Protein AF-A0A522UYF1-F1 (afdb_monomer_lite)

Foldseek 3Di:
DDDPPCPPPVLVVLLVVLLVLLVQLLVLVVVLVVLVVVLVVVVVVPPVSVVSNVVSVVSNVVSLVVSLVSLCVSCVVLVHHQDPVNSVCSNVSNPCVVVSSVVSVVSVVVSVVVVVVVPDPPPPDDD

Sequence (127 aa):
MQRLTQETDPIDALLAHSLRVGLGAVVSFFLFILISFIVYLRLDAGLFSLLPMLFAGFLWIGATSLYRHTYVSLKNSMGNKTGVIEFLSTQLVFCLLPYHY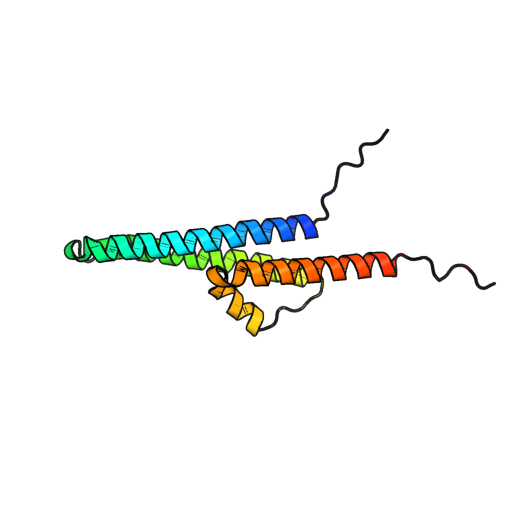VRLRKEVALFKQRQAGDGSPRGATRR

pLDDT: mean 80.22, std 15.06, range [40.62, 94.25]

Structure (mmCIF, N/CA/C/O backbone):
data_AF-A0A522UYF1-F1
#
_entry.id   AF-A0A522UYF1-F1
#
loop_
_atom_site.group_PDB
_atom_site.id
_atom_site.type_symbol
_atom_site.label_atom_id
_atom_site.label_alt_id
_atom_site.label_comp_id
_atom_site.label_asym_id
_atom_site.label_entity_id
_atom_site.label_seq_id
_atom_site.pdbx_PDB_ins_code
_atom_site.Cartn_x
_atom_site.Cartn_y
_atom_site.Cartn_z
_atom_site.occupancy
_atom_site.B_iso_or_equiv
_atom_site.auth_seq_id
_atom_site.auth_comp_id
_atom_site.auth_asym_id
_atom_site.auth_atom_id
_atom_site.pdbx_PDB_model_num
ATOM 1 N N . MET A 1 1 ? -38.931 14.800 12.151 1.00 42.59 1 MET A N 1
ATOM 2 C CA . MET A 1 1 ? -38.414 14.493 10.798 1.00 42.59 1 MET A CA 1
ATOM 3 C C . MET A 1 1 ? -36.928 14.842 10.767 1.00 42.59 1 MET A C 1
ATOM 5 O O . MET A 1 1 ? -36.577 15.995 10.602 1.00 42.59 1 MET A O 1
ATOM 9 N N . GLN A 1 2 ? -36.061 13.957 11.261 1.00 43.50 2 GLN A N 1
ATOM 10 C CA . GLN A 1 2 ? -35.281 13.022 10.430 1.00 43.50 2 GLN A CA 1
ATOM 11 C C . GLN A 1 2 ? -34.484 13.708 9.308 1.00 43.50 2 GLN A C 1
ATOM 13 O O . GLN A 1 2 ? -34.845 13.627 8.141 1.00 43.50 2 GLN A O 1
ATOM 18 N N . ARG A 1 3 ? -33.356 14.319 9.680 1.00 40.62 3 ARG A N 1
ATOM 19 C CA . ARG A 1 3 ? -32.104 14.252 8.913 1.00 40.62 3 ARG A CA 1
ATOM 20 C C . ARG A 1 3 ? -30.949 14.153 9.907 1.00 40.62 3 ARG A C 1
ATOM 22 O O . ARG A 1 3 ? -30.225 15.109 10.138 1.00 40.62 3 ARG A O 1
ATOM 29 N N . LEU A 1 4 ? -30.820 12.975 10.520 1.00 44.81 4 LEU A N 1
ATOM 30 C CA . LEU A 1 4 ? -29.514 12.472 10.935 1.00 44.81 4 LEU A CA 1
ATOM 31 C C . LEU A 1 4 ? -28.748 12.263 9.628 1.00 44.81 4 LEU A C 1
ATOM 33 O O . LEU A 1 4 ? -28.839 11.208 9.004 1.00 44.81 4 LEU A O 1
ATOM 37 N N . THR A 1 5 ? -28.111 13.321 9.134 1.00 44.81 5 THR A N 1
ATOM 38 C CA . THR A 1 5 ? -27.039 13.182 8.158 1.00 44.81 5 THR A CA 1
ATOM 39 C C . THR A 1 5 ? -26.054 12.209 8.771 1.00 44.81 5 THR A C 1
ATOM 41 O O . THR A 1 5 ? -25.461 12.517 9.797 1.00 44.81 5 THR A O 1
ATOM 44 N N . GLN A 1 6 ? -26.000 11.018 8.178 1.00 44.97 6 GLN A N 1
ATOM 45 C CA . GLN A 1 6 ? -24.905 10.060 8.218 1.00 44.97 6 GLN A CA 1
ATOM 46 C C . GLN A 1 6 ? -23.567 10.793 8.370 1.00 44.97 6 GLN A C 1
ATOM 48 O O . GLN A 1 6 ? -22.900 11.122 7.392 1.00 44.97 6 GLN A O 1
ATOM 53 N N . GLU A 1 7 ? -23.175 11.075 9.604 1.00 48.19 7 GLU A N 1
ATOM 54 C CA . GLU A 1 7 ? -21.804 11.408 9.919 1.00 48.19 7 GLU A CA 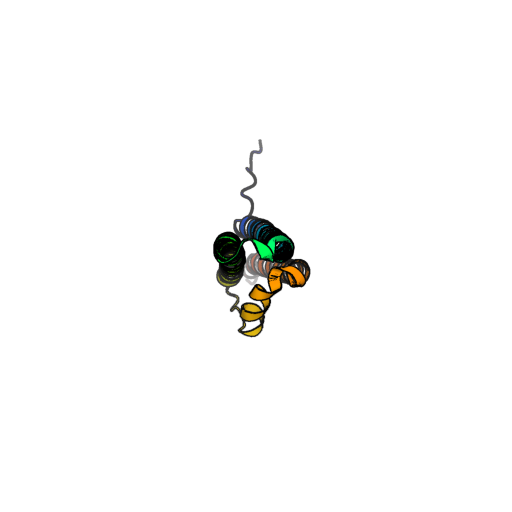1
ATOM 55 C C . GLU A 1 7 ? -21.102 10.058 9.866 1.00 48.19 7 GLU A C 1
ATOM 57 O O . GLU A 1 7 ? -21.131 9.279 10.813 1.00 48.19 7 GLU A O 1
ATOM 62 N N . THR A 1 8 ? -20.659 9.677 8.665 1.00 56.94 8 THR A N 1
ATOM 63 C CA . THR A 1 8 ? -19.853 8.471 8.464 1.00 56.94 8 THR A CA 1
ATOM 64 C C . THR A 1 8 ? -18.756 8.505 9.516 1.00 56.94 8 THR A C 1
ATOM 66 O O . THR A 1 8 ? -17.959 9.446 9.489 1.00 56.94 8 THR A O 1
ATOM 69 N N . ASP A 1 9 ? -18.744 7.534 10.439 1.00 71.94 9 ASP A N 1
ATOM 70 C CA . ASP A 1 9 ? -17.760 7.495 11.519 1.00 71.94 9 ASP A CA 1
ATOM 71 C C . ASP A 1 9 ? -16.377 7.782 10.917 1.00 71.94 9 ASP A C 1
ATOM 73 O O . ASP A 1 9 ? -15.997 7.124 9.937 1.00 71.94 9 ASP A O 1
ATOM 77 N N . PRO A 1 10 ? -15.604 8.743 11.452 1.00 79.12 10 PRO A N 1
ATOM 78 C CA . PRO A 1 10 ? -14.342 9.164 10.840 1.00 79.12 10 PRO A CA 1
ATOM 79 C C . PRO A 1 10 ? -13.383 7.980 10.623 1.00 79.12 10 PRO A C 1
ATOM 81 O O . PRO A 1 10 ? -12.609 7.958 9.667 1.00 79.12 10 PRO A O 1
ATOM 84 N N . ILE A 1 11 ? -13.499 6.944 11.461 1.00 83.31 11 ILE A N 1
ATOM 85 C CA . ILE A 1 11 ? -12.754 5.683 11.380 1.00 83.31 11 ILE A CA 1
ATOM 86 C C . ILE A 1 11 ? -13.163 4.834 10.165 1.00 83.31 11 ILE A C 1
ATOM 88 O O . ILE A 1 11 ? -12.295 4.258 9.509 1.00 83.31 11 ILE A O 1
ATOM 92 N N . ASP A 1 12 ? -14.449 4.775 9.812 1.00 84.31 12 ASP A N 1
ATOM 93 C CA . ASP A 1 12 ? -14.905 4.055 8.615 1.00 84.31 12 ASP A CA 1
ATOM 94 C C . ASP A 1 12 ? -14.469 4.780 7.341 1.00 84.31 12 ASP A C 1
ATOM 96 O O . ASP A 1 12 ? -14.057 4.142 6.367 1.00 84.31 12 ASP A O 1
ATOM 100 N N . ALA A 1 13 ? -14.490 6.116 7.362 1.00 84.25 13 ALA A N 1
ATOM 101 C CA . ALA A 1 13 ? -13.961 6.932 6.277 1.00 84.25 13 ALA A CA 1
ATOM 102 C C . ALA A 1 13 ? -12.450 6.699 6.085 1.00 84.25 13 ALA A C 1
ATOM 104 O O . ALA A 1 13 ? -11.997 6.510 4.951 1.00 84.25 13 ALA A O 1
ATOM 105 N N . LEU A 1 14 ? -11.681 6.627 7.180 1.00 85.00 14 LEU A N 1
ATOM 106 C CA . LEU A 1 14 ? -10.256 6.268 7.183 1.00 85.00 14 LEU A CA 1
ATOM 107 C C . LEU A 1 14 ? -10.015 4.839 6.673 1.00 85.00 14 LEU A C 1
ATOM 109 O O . LEU A 1 14 ? -9.106 4.627 5.870 1.00 85.00 14 LEU A O 1
ATOM 113 N N . LEU A 1 15 ? -10.843 3.863 7.060 1.00 89.06 15 LEU A N 1
ATOM 114 C CA . LEU A 1 15 ? -10.752 2.484 6.571 1.00 89.06 15 LEU A CA 1
ATOM 115 C C . LEU A 1 15 ? -11.016 2.407 5.058 1.00 89.06 15 LEU A C 1
ATOM 117 O O . LEU A 1 15 ? -10.241 1.789 4.324 1.00 89.06 15 LEU A O 1
ATOM 121 N N . ALA A 1 16 ? -12.058 3.074 4.560 1.00 88.56 16 ALA A N 1
ATOM 122 C CA . ALA A 1 16 ? -12.351 3.147 3.128 1.00 88.56 16 ALA A CA 1
ATOM 123 C C . ALA A 1 16 ? -11.268 3.914 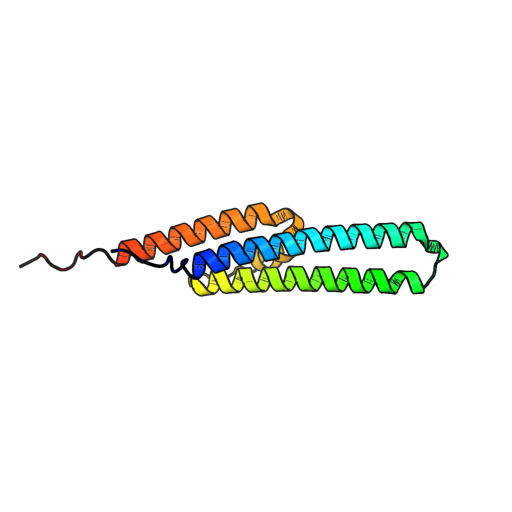2.349 1.00 88.56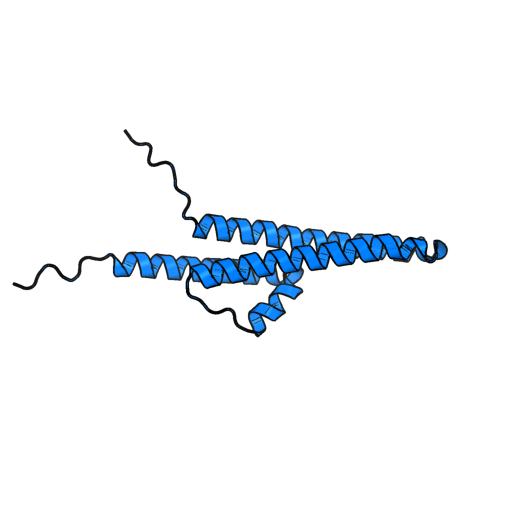 16 ALA A C 1
ATOM 125 O O . ALA A 1 16 ? -10.956 3.581 1.203 1.00 88.56 16 ALA A O 1
ATOM 126 N N . HIS A 1 17 ? -10.671 4.944 2.951 1.00 88.25 17 HIS A N 1
ATOM 127 C CA . HIS A 1 17 ? -9.526 5.646 2.378 1.00 88.25 17 HIS A CA 1
ATOM 128 C C . HIS A 1 17 ? -8.289 4.737 2.306 1.00 88.25 17 HIS A C 1
ATOM 130 O O . HIS A 1 17 ? -7.659 4.672 1.254 1.00 88.25 17 HIS A O 1
ATOM 136 N N . SER A 1 18 ? -8.005 3.955 3.354 1.00 89.38 18 SER A N 1
ATOM 137 C CA . SER A 1 18 ? -6.889 2.997 3.372 1.00 89.38 18 SER A CA 1
ATOM 138 C C . SER A 1 18 ? -6.983 1.970 2.242 1.00 89.38 18 SER A C 1
ATOM 140 O O . SER A 1 18 ? -5.979 1.681 1.594 1.00 89.38 18 SER A O 1
ATOM 142 N N . LEU A 1 19 ? -8.196 1.492 1.931 1.00 91.81 19 LEU A N 1
ATOM 143 C CA . LEU A 1 19 ? -8.435 0.586 0.810 1.00 91.81 19 LEU A CA 1
ATOM 144 C C . LEU A 1 19 ? -8.147 1.263 -0.533 1.00 91.81 19 LEU A C 1
ATOM 146 O O . LEU A 1 19 ? -7.463 0.684 -1.370 1.00 91.81 19 LEU A O 1
ATOM 150 N N . ARG A 1 20 ? -8.635 2.492 -0.739 1.00 93.00 20 ARG A N 1
ATOM 151 C CA . ARG A 1 20 ? -8.405 3.249 -1.982 1.00 93.00 20 ARG A CA 1
ATOM 152 C C . ARG A 1 20 ? -6.924 3.529 -2.214 1.00 93.00 20 ARG A C 1
ATOM 154 O O . ARG A 1 20 ? -6.433 3.310 -3.316 1.00 93.00 20 ARG A O 1
ATOM 161 N N . VAL A 1 21 ? -6.209 3.962 -1.177 1.00 92.50 21 VAL A N 1
ATOM 162 C CA . VAL A 1 21 ? -4.761 4.199 -1.249 1.00 92.50 21 VAL A CA 1
ATOM 163 C C . VAL A 1 21 ? -4.009 2.885 -1.479 1.00 92.50 21 VAL A C 1
ATOM 165 O O . VAL A 1 21 ? -3.099 2.839 -2.301 1.00 92.50 21 VAL A O 1
ATOM 168 N N . GLY A 1 22 ? -4.424 1.799 -0.821 1.00 90.69 22 GLY A N 1
ATOM 169 C CA . GLY A 1 22 ? -3.855 0.468 -1.022 1.00 90.69 22 GLY A CA 1
ATOM 170 C C . GLY A 1 22 ? -4.041 -0.052 -2.447 1.00 90.69 22 GLY A C 1
ATOM 171 O O . GLY A 1 22 ? -3.086 -0.536 -3.048 1.00 90.69 22 GLY A O 1
ATOM 172 N N . LEU A 1 23 ? -5.234 0.111 -3.026 1.00 93.50 23 LEU A N 1
ATOM 173 C CA . LEU A 1 23 ? -5.496 -0.192 -4.436 1.00 93.50 23 LEU A CA 1
ATOM 174 C C . LEU A 1 23 ? -4.657 0.694 -5.362 1.00 93.50 23 LEU A C 1
ATOM 176 O O . LEU A 1 23 ? -4.090 0.192 -6.327 1.00 93.50 23 LEU A O 1
ATOM 180 N N . GLY A 1 24 ? -4.519 1.984 -5.046 1.00 91.69 24 GLY A N 1
ATOM 181 C CA . GLY A 1 24 ? -3.638 2.899 -5.772 1.00 91.69 24 GLY A CA 1
ATOM 182 C C . GLY A 1 24 ? -2.180 2.434 -5.774 1.00 91.69 24 GLY A C 1
ATOM 183 O O . GLY A 1 24 ? -1.529 2.478 -6.814 1.00 91.69 24 GLY A O 1
ATOM 184 N N . ALA A 1 25 ? -1.687 1.914 -4.646 1.00 92.38 25 ALA A N 1
ATOM 185 C CA . ALA A 1 25 ? -0.365 1.302 -4.567 1.00 92.38 25 ALA A CA 1
ATOM 186 C C . ALA A 1 25 ? -0.277 0.026 -5.421 1.00 92.38 25 ALA A C 1
ATOM 188 O O . ALA A 1 25 ? 0.659 -0.125 -6.197 1.00 92.38 25 ALA A O 1
ATOM 189 N N . VAL A 1 26 ? -1.265 -0.872 -5.356 1.00 93.25 26 VAL A N 1
ATOM 190 C CA . VAL A 1 26 ? -1.305 -2.068 -6.222 1.00 93.25 26 VAL A CA 1
ATOM 191 C C . VAL A 1 26 ? -1.234 -1.673 -7.703 1.00 93.25 26 VAL A C 1
ATOM 193 O O . VAL A 1 26 ? -0.446 -2.240 -8.456 1.00 93.25 26 VAL A O 1
ATOM 196 N N . VAL A 1 27 ? -2.012 -0.675 -8.128 1.00 94.25 27 VAL A N 1
ATOM 197 C CA . VAL A 1 27 ? -1.991 -0.182 -9.512 1.00 94.25 27 VAL A CA 1
ATOM 198 C C . VAL A 1 27 ? -0.630 0.418 -9.868 1.00 94.25 27 VAL A C 1
ATOM 200 O O . VAL A 1 27 ? -0.103 0.115 -10.938 1.00 94.25 27 VAL A O 1
ATOM 203 N N . SER A 1 28 ? -0.024 1.222 -8.990 1.00 93.06 28 SER A N 1
ATOM 204 C CA . SER A 1 28 ? 1.296 1.802 -9.263 1.00 93.06 28 SER A CA 1
ATOM 205 C C . SER A 1 28 ? 2.402 0.749 -9.354 1.00 93.06 28 SER A C 1
ATOM 207 O O . SER A 1 28 ? 3.314 0.920 -10.159 1.00 93.06 28 SER A O 1
ATOM 209 N N . PHE A 1 29 ? 2.293 -0.372 -8.630 1.00 92.12 29 PHE A N 1
ATOM 210 C CA . PHE A 1 29 ? 3.178 -1.527 -8.806 1.00 92.12 29 PHE A CA 1
ATOM 211 C C . PHE A 1 29 ? 3.068 -2.119 -10.212 1.00 92.12 29 PHE A C 1
ATOM 213 O O . PHE A 1 29 ? 4.078 -2.302 -10.888 1.00 92.12 29 PHE A O 1
ATOM 220 N N . PHE A 1 30 ? 1.849 -2.393 -10.684 1.00 92.38 30 PHE A N 1
ATOM 221 C CA . PHE A 1 30 ? 1.654 -2.944 -12.027 1.00 92.38 30 PHE A CA 1
ATOM 222 C C . PHE A 1 30 ? 2.120 -1.980 -13.117 1.00 92.38 30 PHE A C 1
ATOM 224 O O . PHE A 1 30 ? 2.739 -2.418 -14.085 1.00 92.38 30 PHE A O 1
ATOM 231 N N . LEU A 1 31 ? 1.900 -0.674 -12.942 1.00 91.31 31 LEU A N 1
ATOM 232 C CA . LEU A 1 31 ? 2.456 0.346 -13.832 1.00 91.31 31 LEU A CA 1
ATOM 233 C C . LEU A 1 31 ? 3.986 0.337 -13.813 1.00 91.31 31 LEU A C 1
ATOM 235 O O . LEU A 1 31 ? 4.601 0.421 -14.871 1.00 91.31 31 LEU A O 1
ATOM 239 N N . PHE A 1 32 ? 4.605 0.185 -12.642 1.00 91.50 32 PHE A N 1
ATOM 240 C CA . PHE A 1 32 ? 6.054 0.058 -12.525 1.00 91.50 32 PHE A CA 1
ATOM 241 C C . PHE A 1 32 ? 6.594 -1.164 -13.272 1.00 91.50 32 PHE A C 1
ATOM 243 O O . PHE A 1 32 ? 7.536 -1.024 -14.054 1.00 91.50 32 PHE A O 1
ATOM 250 N N . ILE A 1 33 ? 5.975 -2.336 -13.108 1.00 91.94 33 ILE A N 1
ATOM 251 C CA . ILE A 1 33 ? 6.355 -3.552 -13.840 1.00 91.94 33 ILE A CA 1
ATOM 252 C C . ILE A 1 33 ? 6.159 -3.370 -15.348 1.00 91.94 33 ILE A C 1
ATOM 254 O O . ILE A 1 33 ? 7.051 -3.709 -16.121 1.00 91.94 33 ILE A O 1
ATOM 258 N N . LEU A 1 34 ? 5.036 -2.787 -15.773 1.00 92.69 34 LEU A N 1
ATOM 259 C CA . LEU A 1 34 ? 4.743 -2.543 -17.183 1.00 92.69 34 LEU A CA 1
ATOM 260 C C . LEU A 1 34 ? 5.757 -1.585 -17.820 1.00 92.69 34 LEU A C 1
ATOM 262 O O . LEU A 1 34 ? 6.289 -1.883 -18.885 1.00 92.69 34 LEU A O 1
ATOM 266 N N . ILE A 1 35 ? 6.057 -0.461 -17.165 1.00 89.75 35 ILE A N 1
ATOM 267 C CA . ILE A 1 35 ? 7.052 0.510 -17.641 1.00 89.75 35 ILE A CA 1
ATOM 268 C C . ILE A 1 35 ? 8.437 -0.138 -17.688 1.00 89.75 35 ILE A C 1
ATOM 270 O O . ILE A 1 35 ? 9.134 0.007 -18.688 1.00 89.75 35 ILE A O 1
ATOM 274 N N . SER A 1 36 ? 8.811 -0.902 -16.659 1.00 87.50 36 SER A N 1
ATOM 275 C CA . SER A 1 36 ? 10.087 -1.629 -16.622 1.00 87.50 36 SER A CA 1
ATOM 276 C C . SER A 1 36 ? 10.190 -2.646 -17.760 1.00 87.50 36 SER A C 1
ATOM 278 O O . SER A 1 36 ? 11.232 -2.753 -18.399 1.00 87.50 36 SER A O 1
ATOM 280 N N . PHE A 1 37 ? 9.100 -3.351 -18.066 1.00 89.06 37 PHE A N 1
ATOM 281 C CA . PHE A 1 37 ? 9.036 -4.302 -19.173 1.00 89.06 37 PHE A CA 1
ATOM 282 C C . PHE A 1 37 ? 9.145 -3.610 -20.539 1.00 89.06 37 PHE A C 1
ATOM 284 O O . PHE A 1 37 ? 9.909 -4.053 -21.392 1.00 89.06 37 PHE A O 1
ATOM 291 N N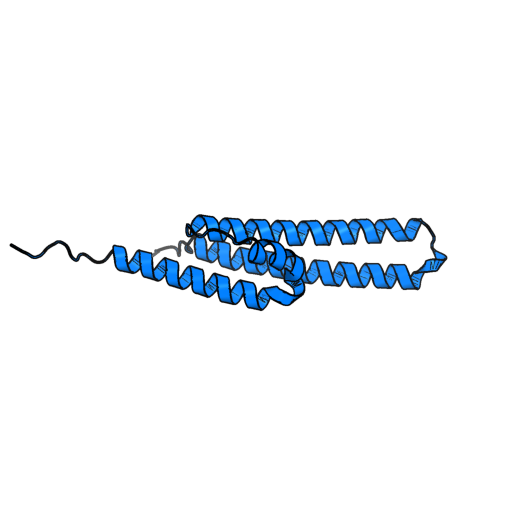 . ILE A 1 38 ? 8.442 -2.491 -20.743 1.00 88.00 38 ILE A N 1
ATOM 292 C CA . ILE A 1 38 ? 8.542 -1.688 -21.974 1.00 88.00 38 ILE A CA 1
ATOM 293 C C . ILE A 1 38 ? 9.970 -1.161 -22.161 1.00 88.00 38 ILE A C 1
ATOM 295 O O . ILE A 1 38 ? 10.507 -1.238 -23.264 1.00 88.00 38 ILE A O 1
ATOM 299 N N . VAL A 1 39 ? 10.588 -0.652 -21.093 1.00 85.88 39 VAL A N 1
ATOM 300 C CA . VAL A 1 39 ? 11.981 -0.183 -21.083 1.00 85.88 39 VAL A CA 1
ATOM 301 C C . VAL A 1 39 ? 12.940 -1.319 -21.434 1.00 85.88 39 VAL A C 1
ATOM 303 O O . VAL A 1 39 ? 13.791 -1.141 -22.301 1.00 85.88 39 VAL A O 1
ATOM 306 N N . TYR A 1 40 ? 12.756 -2.498 -20.837 1.00 83.00 40 TYR A N 1
ATOM 307 C CA . TYR A 1 40 ? 13.543 -3.691 -21.146 1.00 83.00 40 TYR A CA 1
ATOM 308 C C . TYR A 1 40 ? 13.437 -4.085 -22.627 1.00 83.00 40 TYR A C 1
ATOM 310 O O . TYR A 1 40 ? 14.450 -4.291 -23.285 1.00 83.00 40 TYR A O 1
ATOM 318 N N . LEU A 1 41 ? 12.233 -4.112 -23.205 1.00 84.62 41 LEU A N 1
ATOM 319 C CA . LEU A 1 41 ? 12.048 -4.425 -24.630 1.00 84.62 41 LEU A CA 1
ATOM 320 C C . LEU A 1 41 ? 12.625 -3.363 -25.581 1.00 84.62 41 LEU A C 1
ATOM 322 O O . LEU A 1 41 ? 12.790 -3.626 -26.769 1.00 84.62 41 LEU A O 1
ATOM 326 N N . ARG A 1 42 ? 12.906 -2.155 -25.084 1.00 78.69 42 ARG A N 1
ATOM 327 C CA . ARG A 1 42 ? 13.453 -1.022 -25.843 1.00 78.69 42 ARG A CA 1
ATOM 328 C C . ARG A 1 42 ? 14.912 -0.734 -25.466 1.00 78.69 42 AR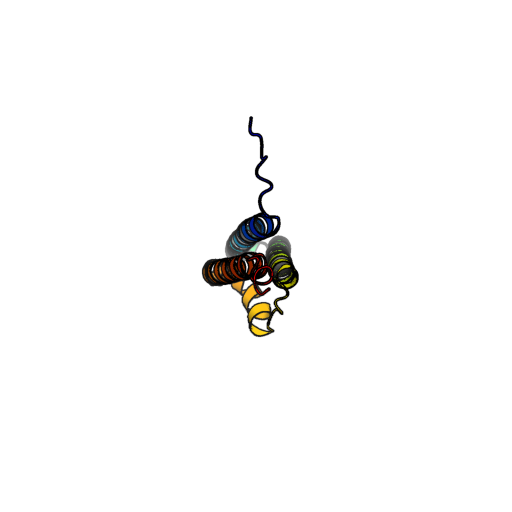G A C 1
ATOM 330 O O . ARG A 1 42 ? 15.347 0.406 -25.598 1.00 78.69 42 ARG A O 1
ATOM 337 N N . LEU A 1 43 ? 15.654 -1.753 -25.017 1.00 64.69 43 LEU A N 1
ATOM 338 C CA . LEU A 1 43 ? 17.046 -1.674 -24.541 1.00 64.69 43 LEU A CA 1
ATOM 339 C C . LEU A 1 43 ? 18.024 -0.971 -25.508 1.00 64.69 43 LEU A C 1
ATOM 341 O O . LEU A 1 43 ? 19.008 -0.396 -25.047 1.00 64.69 43 LEU A O 1
ATOM 345 N N . ASP A 1 44 ? 17.720 -0.906 -26.809 1.00 65.00 44 ASP A N 1
ATOM 346 C CA . ASP A 1 44 ? 18.490 -0.122 -27.791 1.00 65.00 44 ASP A CA 1
ATOM 347 C C . ASP A 1 44 ? 18.433 1.406 -27.563 1.00 65.00 44 ASP A C 1
ATOM 349 O O . ASP A 1 44 ? 19.236 2.153 -28.118 1.00 65.00 44 ASP A O 1
ATOM 353 N N . ALA A 1 45 ? 17.514 1.905 -26.727 1.00 60.09 45 ALA A N 1
ATOM 354 C CA . ALA A 1 45 ? 17.322 3.334 -26.458 1.00 60.09 45 ALA A CA 1
ATOM 355 C C . ALA A 1 45 ? 18.335 3.950 -25.464 1.00 60.09 45 ALA A C 1
ATOM 357 O O . ALA A 1 45 ? 18.238 5.138 -25.140 1.00 60.09 45 ALA A O 1
ATOM 358 N N . GLY A 1 46 ? 19.308 3.175 -24.969 1.00 63.53 46 GLY A N 1
ATOM 359 C CA . GLY A 1 46 ? 20.392 3.676 -24.117 1.00 63.53 46 GLY A CA 1
ATOM 360 C C . GLY A 1 46 ? 19.909 4.373 -22.834 1.00 63.53 46 GLY A C 1
ATOM 361 O O . GLY A 1 46 ? 18.855 4.056 -22.281 1.00 63.53 46 GLY A O 1
ATOM 362 N N . LEU A 1 47 ? 20.682 5.351 -22.350 1.00 65.44 47 LEU A N 1
ATOM 363 C CA . LEU A 1 47 ? 20.478 6.057 -21.070 1.00 65.44 47 LEU A CA 1
ATOM 364 C C . LEU A 1 47 ? 19.094 6.731 -20.923 1.00 65.44 47 LEU A C 1
ATOM 366 O O . LEU A 1 47 ? 18.602 6.885 -19.806 1.00 65.44 47 LEU A O 1
ATOM 370 N N . PHE A 1 48 ? 18.434 7.086 -22.032 1.00 67.81 48 PHE A N 1
ATOM 371 C CA . PHE A 1 48 ? 17.107 7.721 -22.032 1.00 67.81 48 PHE A CA 1
ATOM 372 C C . PHE A 1 48 ? 15.988 6.799 -21.524 1.00 67.81 48 PHE A C 1
ATOM 374 O O . PHE A 1 48 ? 14.959 7.276 -21.047 1.00 67.81 48 PHE A O 1
ATOM 381 N N . SER A 1 49 ? 16.204 5.484 -21.556 1.00 72.62 49 SER A N 1
ATOM 382 C CA . SER A 1 49 ? 15.263 4.481 -21.051 1.00 72.62 49 SER A CA 1
ATOM 383 C C . SER A 1 49 ? 15.244 4.363 -19.513 1.00 72.62 49 SER A C 1
ATOM 385 O O . SER A 1 49 ? 14.288 3.837 -18.944 1.00 72.62 49 SER A O 1
ATOM 387 N N . LEU A 1 50 ? 16.239 4.932 -18.816 1.00 78.38 50 LEU A N 1
ATOM 388 C CA . LEU A 1 50 ? 16.323 4.928 -17.348 1.00 78.38 50 LEU A CA 1
ATOM 389 C C . LEU A 1 50 ? 15.381 5.942 -16.688 1.00 78.38 50 LEU A C 1
ATOM 391 O O . LEU A 1 50 ? 14.905 5.714 -15.575 1.00 78.38 50 LEU A O 1
ATOM 395 N N . LEU A 1 51 ? 15.089 7.057 -17.363 1.00 84.19 51 LEU A N 1
ATOM 396 C CA . LEU A 1 51 ? 14.288 8.141 -16.793 1.00 84.19 51 LEU A CA 1
ATOM 397 C C . LEU A 1 51 ? 12.831 7.707 -16.502 1.00 84.19 51 LEU A C 1
ATOM 399 O O . LEU A 1 51 ? 12.374 7.917 -15.376 1.00 84.19 51 LEU A O 1
ATOM 403 N N . PRO A 1 52 ? 12.110 7.026 -17.421 1.00 85.19 52 PRO A N 1
ATOM 404 C CA . PRO A 1 52 ? 10.786 6.470 -17.124 1.00 85.19 52 PRO A CA 1
ATOM 405 C C . PRO A 1 52 ? 10.803 5.441 -15.987 1.00 85.19 52 PRO A C 1
ATOM 407 O O . PRO A 1 52 ? 9.882 5.409 -15.172 1.00 85.19 52 PRO A O 1
ATOM 410 N N . MET A 1 53 ? 11.860 4.626 -15.902 1.00 86.31 53 MET A N 1
ATOM 411 C CA . MET A 1 53 ? 12.008 3.611 -14.857 1.00 86.31 53 MET A CA 1
ATOM 412 C C . MET A 1 53 ? 12.173 4.248 -13.470 1.00 86.31 53 MET A C 1
ATOM 414 O O . MET A 1 53 ? 11.542 3.806 -12.510 1.00 86.31 53 MET A O 1
ATOM 418 N N . LEU A 1 54 ? 12.953 5.331 -13.369 1.00 88.94 54 LEU A N 1
ATOM 419 C CA . LEU A 1 54 ? 13.102 6.110 -12.137 1.00 88.94 54 LEU A CA 1
ATOM 420 C C . LEU A 1 54 ? 11.777 6.739 -11.694 1.00 88.94 54 LEU A C 1
ATOM 422 O O . LEU A 1 54 ? 11.398 6.600 -10.531 1.00 88.94 54 LEU A O 1
ATOM 426 N N . PHE A 1 55 ? 11.037 7.378 -12.606 1.00 89.94 55 PHE A N 1
ATOM 427 C CA . PHE A 1 55 ? 9.726 7.953 -12.283 1.00 89.94 55 PHE A CA 1
ATOM 428 C C . PHE A 1 55 ? 8.731 6.896 -11.805 1.00 89.94 55 PHE A C 1
ATOM 430 O O . PHE A 1 55 ? 8.029 7.109 -10.816 1.00 89.94 55 PHE A O 1
ATOM 437 N N . ALA A 1 56 ? 8.699 5.740 -12.466 1.00 88.62 56 ALA A N 1
ATOM 438 C CA . ALA A 1 56 ? 7.839 4.635 -12.073 1.00 88.62 56 ALA A CA 1
ATOM 439 C C . ALA A 1 56 ? 8.227 4.066 -10.694 1.00 88.62 56 ALA A C 1
ATOM 441 O O . ALA A 1 56 ? 7.354 3.777 -9.875 1.00 88.62 56 ALA A O 1
ATOM 442 N N . GLY A 1 57 ? 9.529 3.980 -10.400 1.00 88.81 57 GLY A N 1
ATOM 443 C CA . GLY A 1 57 ? 10.038 3.606 -9.081 1.00 88.81 57 GLY A CA 1
ATOM 444 C C . GLY A 1 57 ? 9.625 4.597 -7.988 1.00 88.81 57 GLY A C 1
ATOM 445 O O . GLY A 1 57 ? 9.108 4.185 -6.949 1.00 88.81 57 GLY A O 1
ATOM 446 N N . PHE A 1 58 ? 9.769 5.905 -8.229 1.00 92.56 58 PHE A N 1
ATOM 447 C CA . PHE A 1 58 ? 9.320 6.939 -7.289 1.00 92.56 58 PHE A CA 1
ATOM 448 C C . PHE A 1 58 ? 7.810 6.911 -7.064 1.00 92.56 58 PHE A C 1
ATOM 450 O O . PHE A 1 58 ? 7.363 7.058 -5.927 1.00 92.56 58 PHE A O 1
ATOM 457 N N . LEU A 1 59 ? 7.023 6.673 -8.115 1.00 91.06 59 LEU A N 1
ATOM 458 C CA . LEU A 1 59 ? 5.573 6.530 -8.008 1.00 91.06 59 LEU A CA 1
ATOM 459 C C . LEU A 1 59 ? 5.190 5.347 -7.105 1.00 91.06 59 LEU A C 1
ATOM 461 O O . LEU A 1 59 ? 4.322 5.484 -6.240 1.00 91.06 59 LEU A O 1
ATOM 465 N N . TRP A 1 60 ? 5.853 4.199 -7.266 1.00 91.19 60 TRP A N 1
ATOM 466 C CA . TRP A 1 60 ? 5.639 3.020 -6.424 1.00 91.19 60 TRP A CA 1
ATOM 467 C C . TRP A 1 60 ? 6.023 3.278 -4.958 1.00 91.19 60 TRP A C 1
ATOM 469 O O . TRP A 1 60 ? 5.227 3.024 -4.047 1.00 91.19 60 TRP A O 1
ATOM 479 N N . ILE A 1 61 ? 7.205 3.851 -4.712 1.00 90.75 61 ILE A N 1
ATOM 480 C CA . ILE A 1 61 ? 7.668 4.209 -3.361 1.00 90.75 61 ILE A CA 1
ATOM 481 C C . ILE A 1 61 ? 6.713 5.222 -2.709 1.00 90.75 61 ILE A C 1
ATOM 483 O O . ILE A 1 61 ? 6.337 5.067 -1.547 1.00 90.75 61 ILE A O 1
ATOM 487 N N . GLY A 1 62 ? 6.268 6.235 -3.454 1.00 90.81 62 GLY A N 1
ATOM 488 C CA . GLY A 1 62 ? 5.320 7.238 -2.973 1.00 90.81 62 GLY A CA 1
ATOM 489 C C . GLY A 1 62 ? 3.975 6.628 -2.582 1.00 90.81 62 GLY A C 1
ATOM 490 O O . GLY A 1 62 ? 3.478 6.878 -1.483 1.00 90.81 62 GLY A O 1
ATOM 491 N N . ALA A 1 63 ? 3.408 5.771 -3.434 1.00 90.75 63 ALA A N 1
ATOM 492 C CA . ALA A 1 63 ? 2.115 5.142 -3.176 1.00 90.75 63 ALA A CA 1
ATOM 493 C C . ALA A 1 63 ? 2.152 4.187 -1.971 1.00 90.75 63 ALA A C 1
ATOM 495 O O . ALA A 1 63 ? 1.248 4.202 -1.132 1.00 90.75 63 ALA A O 1
ATOM 496 N N . THR A 1 64 ? 3.214 3.387 -1.840 1.00 91.50 64 THR A N 1
ATOM 497 C CA . THR A 1 64 ? 3.400 2.496 -0.681 1.00 91.50 64 THR A CA 1
ATOM 498 C C . THR A 1 64 ? 3.624 3.267 0.616 1.00 91.50 64 THR A C 1
ATOM 500 O O . THR A 1 64 ? 3.083 2.888 1.657 1.00 91.50 64 THR A O 1
ATOM 503 N N . SER A 1 65 ? 4.369 4.374 0.564 1.00 91.88 65 SER A N 1
ATOM 504 C CA . SER A 1 65 ? 4.556 5.276 1.704 1.00 91.88 65 SER A CA 1
ATOM 505 C C . SER A 1 65 ? 3.233 5.906 2.148 1.00 91.88 65 SER A C 1
ATOM 507 O O . SER A 1 65 ? 2.911 5.893 3.338 1.00 91.88 65 SER A O 1
ATOM 509 N N . LEU A 1 66 ? 2.412 6.370 1.199 1.00 92.06 66 LEU A N 1
ATOM 510 C CA . LEU A 1 66 ? 1.094 6.931 1.494 1.00 92.06 66 LEU A CA 1
ATOM 511 C C . LEU A 1 66 ? 0.172 5.886 2.133 1.00 92.06 66 LEU A C 1
ATOM 513 O O . LEU A 1 66 ? -0.447 6.160 3.158 1.00 92.06 66 LEU A O 1
ATOM 517 N N . TYR A 1 67 ? 0.142 4.664 1.590 1.00 91.62 67 TYR A N 1
ATOM 518 C CA . TYR A 1 67 ? -0.617 3.559 2.179 1.00 91.62 67 TYR A CA 1
ATOM 519 C C . TYR A 1 67 ? -0.183 3.276 3.619 1.00 91.62 67 TYR A C 1
ATOM 521 O O . TYR A 1 67 ? -1.020 3.172 4.518 1.00 91.62 67 TYR A O 1
ATOM 529 N N . ARG A 1 68 ? 1.130 3.195 3.856 1.00 91.00 68 ARG A N 1
ATOM 530 C CA . ARG A 1 68 ? 1.692 2.994 5.193 1.00 91.00 68 ARG A CA 1
ATOM 531 C C . ARG A 1 68 ? 1.266 4.102 6.147 1.00 91.00 68 ARG A C 1
ATOM 533 O O . ARG A 1 68 ? 0.880 3.805 7.274 1.00 91.00 68 ARG A O 1
ATOM 540 N N . HIS A 1 69 ? 1.318 5.355 5.708 1.00 90.94 69 HIS A N 1
ATOM 541 C CA . HIS A 1 69 ? 0.893 6.488 6.518 1.00 90.94 69 HIS A CA 1
ATOM 542 C C . HIS A 1 69 ? -0.583 6.364 6.919 1.00 90.94 69 HIS A C 1
ATOM 544 O O . HIS A 1 69 ? -0.907 6.477 8.101 1.00 90.94 69 HIS A O 1
ATOM 550 N N . THR A 1 70 ? -1.474 6.045 5.975 1.00 89.62 70 THR A N 1
ATOM 551 C CA . THR A 1 70 ? -2.899 5.829 6.272 1.00 89.62 70 THR A CA 1
ATOM 552 C C . THR A 1 70 ? -3.115 4.652 7.226 1.00 89.62 70 THR A C 1
ATOM 554 O O . THR A 1 70 ? -3.907 4.759 8.160 1.00 89.62 70 THR A O 1
ATOM 557 N N . TYR A 1 71 ? -2.387 3.548 7.037 1.00 88.62 71 TYR A N 1
ATOM 558 C CA . TYR A 1 71 ? -2.453 2.370 7.905 1.00 88.62 71 TYR A CA 1
ATOM 559 C C . TYR A 1 71 ? -2.048 2.701 9.350 1.00 88.62 71 TYR A C 1
ATOM 561 O O . TYR A 1 71 ? -2.770 2.379 10.294 1.00 88.62 71 TYR A O 1
ATOM 569 N N . VAL A 1 72 ? -0.909 3.377 9.529 1.00 89.75 72 VAL A N 1
ATOM 570 C CA . VAL A 1 72 ? -0.400 3.784 10.849 1.00 89.75 72 VAL A CA 1
ATOM 571 C C . VAL A 1 72 ? -1.329 4.805 11.501 1.00 89.75 72 VAL A C 1
ATOM 573 O O . VAL A 1 72 ? -1.618 4.689 12.689 1.00 89.75 72 VAL A O 1
ATOM 576 N N . SER A 1 73 ? -1.837 5.771 10.733 1.00 88.06 73 SER A N 1
ATOM 577 C CA . SER A 1 73 ? -2.788 6.770 11.226 1.00 88.06 73 SER A CA 1
ATOM 578 C C . SER A 1 73 ? -4.063 6.111 11.757 1.00 88.06 73 SER A C 1
ATOM 580 O O . SER A 1 73 ? -4.446 6.381 12.892 1.00 88.06 73 SER A O 1
ATOM 582 N N . LEU A 1 74 ? -4.643 5.163 11.011 1.00 87.38 74 LEU A N 1
ATOM 583 C CA . LEU A 1 74 ? -5.816 4.401 11.447 1.00 87.38 74 LEU A CA 1
ATOM 584 C C . LEU A 1 74 ? -5.541 3.603 12.732 1.00 87.38 74 LEU A C 1
ATOM 586 O O . LEU A 1 74 ? -6.363 3.609 13.647 1.00 87.38 74 LEU A O 1
ATOM 590 N N . LYS A 1 75 ? -4.376 2.953 12.841 1.00 88.44 75 LYS A N 1
ATOM 591 C CA . LYS A 1 75 ? -3.980 2.242 14.067 1.00 88.44 75 LYS A CA 1
ATOM 592 C C . LYS A 1 75 ? -3.836 3.171 15.269 1.00 88.44 75 LYS A C 1
ATOM 594 O O . LYS A 1 75 ? -4.380 2.867 16.331 1.00 88.44 75 LYS A O 1
ATOM 599 N N . ASN A 1 76 ? -3.170 4.308 15.090 1.00 87.62 76 ASN A N 1
ATOM 600 C CA . ASN A 1 76 ? -2.989 5.299 16.146 1.00 87.62 76 ASN A CA 1
ATOM 601 C C . ASN A 1 76 ? -4.334 5.873 16.619 1.00 87.62 76 ASN A C 1
ATOM 603 O O . ASN A 1 76 ? -4.526 6.029 17.822 1.00 87.62 76 ASN A O 1
ATOM 607 N N . SER A 1 77 ? -5.291 6.106 15.711 1.00 85.19 77 SER A N 1
ATOM 608 C CA . SER A 1 77 ? -6.652 6.543 16.063 1.00 85.19 77 SER A CA 1
ATOM 609 C C . SER A 1 77 ? -7.419 5.527 16.914 1.00 85.19 77 SER A C 1
ATOM 611 O O . SER A 1 77 ? -8.293 5.917 17.681 1.00 85.19 77 SER A O 1
ATOM 613 N N . MET A 1 78 ? -7.086 4.236 16.818 1.00 84.69 78 MET A N 1
ATOM 614 C CA . MET A 1 78 ? -7.657 3.177 17.661 1.00 84.69 78 MET A CA 1
ATOM 615 C C . MET A 1 78 ? -6.867 2.941 18.962 1.00 84.69 78 MET A C 1
ATOM 617 O O . MET A 1 78 ? -7.212 2.045 19.730 1.00 84.69 78 MET A O 1
ATOM 621 N N . GLY A 1 79 ? -5.782 3.689 19.207 1.00 83.31 79 GLY A N 1
ATOM 622 C CA . GLY A 1 79 ? -4.862 3.450 20.326 1.00 83.31 79 GLY A CA 1
ATOM 623 C C . GLY A 1 79 ? -3.985 2.200 20.161 1.00 83.31 79 GLY A C 1
ATOM 624 O O . GLY A 1 79 ? -3.320 1.779 21.109 1.00 83.31 79 GLY A O 1
ATOM 625 N N . ASN A 1 80 ? -3.959 1.601 18.966 1.00 85.00 80 ASN A N 1
ATOM 626 C CA . ASN A 1 80 ? -3.165 0.415 18.671 1.00 85.00 80 ASN A CA 1
ATOM 627 C C . ASN A 1 80 ? -1.762 0.809 18.199 1.00 85.00 80 ASN A C 1
ATOM 629 O O . ASN A 1 80 ? -1.591 1.664 17.333 1.00 85.00 80 ASN A O 1
ATOM 633 N N . LYS A 1 81 ? -0.738 0.118 18.710 1.00 83.00 81 LYS A N 1
ATOM 634 C CA . LYS A 1 81 ? 0.638 0.269 18.218 1.00 83.00 81 LYS A CA 1
ATOM 635 C C . LYS A 1 81 ? 0.835 -0.554 16.943 1.00 83.00 81 LYS A C 1
ATOM 637 O O . LYS A 1 81 ? 0.362 -1.687 16.844 1.00 83.00 81 LYS A O 1
ATOM 642 N N . THR A 1 82 ? 1.556 0.008 15.976 1.00 82.00 82 THR A N 1
ATOM 643 C CA . THR A 1 82 ? 1.966 -0.721 14.765 1.00 82.00 82 THR A CA 1
ATOM 644 C C . THR A 1 82 ? 3.238 -1.509 15.062 1.00 82.00 82 THR A C 1
ATOM 646 O O . THR A 1 82 ? 4.225 -0.939 15.524 1.00 82.00 82 THR A O 1
ATOM 649 N N . GLY A 1 83 ? 3.222 -2.821 14.820 1.00 82.00 83 GLY A N 1
ATOM 650 C CA . GLY A 1 83 ? 4.404 -3.668 15.009 1.00 82.00 83 GLY A CA 1
ATOM 651 C C . GLY A 1 83 ? 5.434 -3.504 13.884 1.00 82.00 83 GLY A C 1
ATOM 652 O O . GLY A 1 83 ? 5.085 -3.135 12.765 1.00 82.00 83 GLY A O 1
ATOM 653 N N . VAL A 1 84 ? 6.699 -3.856 14.142 1.00 80.50 84 VAL A N 1
ATOM 654 C CA . VAL A 1 84 ? 7.789 -3.787 13.140 1.00 80.50 84 VAL A CA 1
ATOM 655 C C . VAL A 1 84 ? 7.505 -4.678 11.922 1.00 80.50 84 VAL A C 1
ATOM 657 O O . VAL A 1 84 ? 7.693 -4.256 10.783 1.00 80.50 84 VAL A O 1
ATOM 660 N N . ILE A 1 85 ? 6.982 -5.889 12.145 1.00 79.75 85 ILE A N 1
ATOM 661 C CA . ILE A 1 85 ? 6.613 -6.826 11.070 1.00 79.75 85 ILE A CA 1
ATOM 662 C C . ILE A 1 85 ? 5.475 -6.255 10.216 1.00 79.75 85 ILE A C 1
ATOM 664 O O . ILE A 1 85 ? 5.515 -6.338 8.991 1.00 79.75 85 ILE A O 1
ATOM 668 N N . GLU A 1 86 ? 4.480 -5.627 10.845 1.00 77.50 86 GLU A N 1
ATOM 669 C CA . GLU A 1 86 ? 3.385 -4.979 10.120 1.00 77.50 86 GLU A CA 1
ATOM 670 C C . GLU A 1 86 ? 3.907 -3.816 9.282 1.00 77.50 86 GLU A C 1
ATOM 672 O O . GLU A 1 86 ? 3.583 -3.707 8.102 1.00 77.50 86 GLU A O 1
ATOM 677 N N . PHE A 1 87 ? 4.794 -3.006 9.857 1.00 81.19 87 PHE A N 1
ATOM 678 C CA . PHE A 1 87 ? 5.437 -1.903 9.162 1.00 81.19 87 PHE A CA 1
ATOM 679 C C . PHE A 1 87 ? 6.200 -2.376 7.916 1.00 81.19 87 PHE A C 1
ATOM 681 O O . PHE A 1 87 ? 5.991 -1.836 6.831 1.00 81.19 87 PHE A O 1
ATOM 688 N N . LEU A 1 88 ? 7.013 -3.430 8.028 1.00 82.12 88 LEU A N 1
ATOM 689 C CA . LEU A 1 88 ? 7.712 -4.043 6.890 1.00 82.12 88 LEU A CA 1
ATOM 690 C C . LEU A 1 88 ? 6.738 -4.611 5.853 1.00 82.12 88 LEU A C 1
ATOM 692 O O . LEU A 1 88 ? 6.889 -4.369 4.658 1.00 82.12 88 LEU A O 1
ATOM 696 N N . SER A 1 89 ? 5.685 -5.291 6.298 1.00 80.81 89 SER A N 1
ATOM 697 C CA . SER A 1 89 ? 4.699 -5.909 5.408 1.00 80.81 89 SER A CA 1
ATOM 698 C C . SER A 1 89 ? 3.866 -4.907 4.595 1.00 80.81 89 SER A C 1
ATOM 700 O O . SER A 1 89 ? 3.256 -5.296 3.600 1.00 80.81 89 SER A O 1
ATOM 702 N N . THR A 1 90 ? 3.860 -3.615 4.953 1.00 78.31 90 THR A N 1
ATOM 703 C CA . THR A 1 90 ? 3.259 -2.564 4.108 1.00 78.31 90 THR A CA 1
ATOM 704 C C . THR A 1 90 ? 4.040 -2.318 2.812 1.00 78.31 90 THR A C 1
ATOM 706 O O . THR A 1 90 ? 3.467 -1.808 1.856 1.00 78.31 90 THR A O 1
ATOM 709 N N . GLN A 1 91 ? 5.315 -2.723 2.729 1.00 83.88 91 GLN A N 1
ATOM 710 C CA . GLN A 1 91 ? 6.088 -2.694 1.475 1.00 83.88 91 GLN A CA 1
ATOM 711 C C . GLN A 1 91 ? 5.581 -3.730 0.466 1.00 83.88 91 GLN A C 1
ATOM 713 O O . GLN A 1 91 ? 5.653 -3.522 -0.740 1.00 83.88 91 GLN A O 1
ATOM 718 N N . LEU A 1 92 ? 5.003 -4.822 0.968 1.00 85.56 92 LEU A N 1
ATOM 719 C CA . LEU A 1 92 ? 4.379 -5.874 0.172 1.00 85.56 92 LEU A CA 1
ATOM 720 C C . LEU A 1 92 ? 2.869 -5.648 0.028 1.00 85.56 92 LEU A C 1
ATOM 722 O O . LEU A 1 92 ? 2.122 -6.610 -0.140 1.00 85.56 92 LEU A O 1
ATOM 726 N N . VAL A 1 93 ? 2.397 -4.394 0.098 1.00 87.12 93 VAL A N 1
ATOM 727 C CA . VAL A 1 93 ? 0.964 -4.066 -0.023 1.00 87.12 93 VAL A CA 1
ATOM 728 C C . VAL A 1 93 ? 0.351 -4.650 -1.293 1.00 87.12 93 VAL A C 1
ATOM 730 O O . VAL A 1 93 ? -0.785 -5.101 -1.245 1.00 87.12 93 VAL A O 1
ATOM 733 N N . PHE A 1 94 ? 1.103 -4.747 -2.392 1.00 87.94 94 PHE A N 1
ATOM 734 C CA . PHE A 1 94 ? 0.593 -5.330 -3.633 1.00 87.94 94 PHE A CA 1
ATOM 735 C C . PHE A 1 94 ? 0.095 -6.782 -3.459 1.00 87.94 94 PHE A C 1
ATOM 737 O O . PHE A 1 94 ? -0.940 -7.139 -4.011 1.00 87.94 94 PHE A O 1
ATOM 744 N N . CYS A 1 95 ? 0.775 -7.589 -2.634 1.00 87.50 95 CYS A N 1
ATOM 745 C CA . CYS A 1 95 ? 0.359 -8.955 -2.290 1.00 87.50 95 CYS A CA 1
ATOM 746 C C . CYS A 1 95 ? -0.550 -9.010 -1.061 1.00 87.50 95 CYS A C 1
ATOM 748 O O . CYS A 1 95 ? -1.451 -9.840 -0.971 1.00 87.50 95 CYS A O 1
ATOM 750 N N . LEU A 1 96 ? -0.275 -8.164 -0.070 1.00 90.00 96 LEU A N 1
ATOM 751 C CA . LEU A 1 96 ? -0.843 -8.285 1.270 1.00 90.00 96 LEU A CA 1
ATOM 752 C C . LEU A 1 96 ? -2.030 -7.356 1.514 1.00 90.00 96 LEU A C 1
ATOM 754 O O . LEU A 1 96 ? -2.579 -7.379 2.612 1.00 90.00 96 LEU A O 1
ATOM 758 N N . LEU A 1 97 ? -2.467 -6.562 0.531 1.00 89.69 97 LEU A N 1
ATOM 759 C CA . LEU A 1 97 ? -3.616 -5.666 0.687 1.00 89.69 97 LEU A CA 1
ATOM 760 C C . LEU A 1 97 ? -4.877 -6.390 1.192 1.00 89.69 97 LEU A C 1
ATOM 762 O O . LEU A 1 97 ? -5.460 -5.898 2.160 1.00 89.69 97 LEU A O 1
ATOM 766 N N . PRO A 1 98 ? -5.297 -7.551 0.640 1.00 88.12 98 PRO A N 1
ATOM 767 C CA . PRO A 1 98 ? -6.484 -8.244 1.142 1.00 88.12 98 PRO A CA 1
ATOM 768 C C . PRO A 1 98 ? -6.331 -8.648 2.611 1.00 88.12 98 PRO A C 1
ATOM 770 O O . PRO A 1 98 ? -7.245 -8.465 3.415 1.00 88.12 98 PRO A O 1
ATOM 773 N N . TYR A 1 99 ? -5.146 -9.141 2.975 1.00 89.44 99 TYR A N 1
ATOM 774 C CA . TYR A 1 99 ? -4.826 -9.540 4.340 1.00 89.44 99 TYR A CA 1
ATOM 775 C C . TYR A 1 99 ? -4.852 -8.344 5.302 1.00 89.44 99 TYR A C 1
ATOM 777 O O . TYR A 1 99 ? -5.534 -8.387 6.329 1.00 89.44 99 TYR A O 1
ATOM 785 N N . HIS A 1 100 ? -4.174 -7.251 4.944 1.00 87.56 100 HIS A N 1
ATOM 786 C CA . HIS A 1 100 ? -4.138 -6.016 5.728 1.00 87.56 100 HIS A CA 1
ATOM 787 C C . HIS A 1 100 ? -5.521 -5.413 5.914 1.00 87.56 100 HIS A C 1
ATOM 789 O O . HIS A 1 100 ? -5.873 -5.023 7.025 1.00 87.56 100 HIS A O 1
ATOM 795 N N . TYR A 1 101 ? -6.327 -5.381 4.855 1.00 89.62 101 TYR A N 1
ATOM 796 C CA . TYR A 1 101 ? -7.668 -4.815 4.903 1.00 89.62 101 TYR A CA 1
ATOM 797 C C . TYR A 1 101 ? -8.609 -5.635 5.791 1.00 89.62 101 TYR A C 1
ATOM 799 O O . TYR A 1 101 ? -9.296 -5.073 6.644 1.00 89.62 101 TYR A O 1
ATOM 807 N N . VAL A 1 102 ? -8.618 -6.967 5.652 1.00 88.62 102 VAL A N 1
ATOM 808 C CA . VAL A 1 102 ? -9.435 -7.844 6.509 1.00 88.62 102 VAL A CA 1
ATOM 809 C C . VAL A 1 102 ? -9.020 -7.707 7.971 1.00 88.62 102 VAL A C 1
ATOM 811 O O . VAL A 1 102 ? -9.880 -7.648 8.853 1.00 88.62 102 VAL A O 1
ATOM 814 N N . ARG A 1 103 ? -7.714 -7.626 8.237 1.00 88.12 103 ARG A N 1
ATOM 815 C CA . ARG A 1 103 ? -7.192 -7.432 9.587 1.00 88.12 103 ARG A CA 1
ATOM 816 C C . ARG A 1 103 ? -7.608 -6.082 10.171 1.00 88.12 103 ARG A C 1
ATOM 818 O O . ARG A 1 103 ? -8.189 -6.066 11.252 1.00 88.12 103 ARG A O 1
ATOM 825 N N . LEU A 1 104 ? -7.398 -4.983 9.446 1.00 88.31 104 LEU A N 1
ATOM 826 C CA . LEU A 1 104 ? -7.821 -3.642 9.865 1.00 88.31 104 LEU A CA 1
ATOM 827 C C . LEU A 1 104 ? -9.325 -3.575 10.122 1.00 88.31 104 LEU A C 1
ATOM 829 O O . LEU A 1 104 ? -9.748 -3.048 11.144 1.00 88.31 104 LEU A O 1
ATOM 833 N N . ARG A 1 105 ? -10.143 -4.160 9.242 1.00 90.19 105 ARG A N 1
ATOM 834 C CA . ARG A 1 105 ? -11.599 -4.192 9.412 1.00 90.19 105 ARG A CA 1
ATOM 835 C C . ARG A 1 105 ? -12.013 -4.919 10.695 1.00 90.19 105 ARG A C 1
ATOM 837 O O . ARG A 1 105 ? -12.924 -4.461 11.380 1.00 90.19 105 ARG A O 1
ATOM 844 N N . LYS A 1 106 ? -11.349 -6.030 11.036 1.00 88.88 106 LYS A N 1
ATOM 845 C CA . LYS A 1 106 ? -11.579 -6.744 12.305 1.00 88.88 106 LYS A CA 1
ATOM 846 C C . LYS A 1 106 ? -11.165 -5.896 13.509 1.00 88.88 106 LYS A C 1
ATOM 848 O O . LYS A 1 106 ? -11.915 -5.833 14.476 1.00 88.88 106 LYS A O 1
ATOM 853 N N . GLU A 1 107 ? -10.012 -5.230 13.444 1.00 87.31 107 GLU A N 1
ATOM 854 C CA . GLU A 1 107 ? -9.546 -4.335 14.513 1.00 87.31 107 GLU A CA 1
ATOM 855 C C . GLU A 1 107 ? -10.515 -3.159 14.735 1.00 87.31 107 GLU A C 1
ATOM 857 O O . GLU A 1 107 ? -10.890 -2.892 15.876 1.00 87.31 107 GLU A O 1
ATOM 862 N N . VAL A 1 108 ? -11.009 -2.534 13.660 1.00 88.00 108 VAL A N 1
ATOM 863 C CA . VAL A 1 108 ? -12.023 -1.465 13.719 1.00 88.00 108 VAL A CA 1
ATOM 864 C C . VAL A 1 108 ? -13.332 -1.968 14.336 1.00 88.00 108 VAL A C 1
ATOM 866 O O . VAL A 1 108 ? -13.898 -1.304 15.202 1.00 88.00 108 VAL A O 1
ATOM 869 N N . ALA A 1 109 ? -13.809 -3.156 13.948 1.00 87.06 109 ALA A N 1
ATOM 870 C CA . ALA A 1 109 ? -15.029 -3.733 14.517 1.00 87.06 109 ALA A CA 1
ATOM 871 C C . ALA A 1 109 ? -14.900 -3.997 16.029 1.00 87.06 109 ALA A C 1
ATOM 873 O O . ALA A 1 109 ? -15.812 -3.675 16.792 1.00 87.06 109 ALA A O 1
ATOM 874 N N . LEU A 1 110 ? -13.754 -4.527 16.472 1.00 87.88 110 LEU A N 1
ATOM 875 C CA . LEU A 1 110 ? -13.459 -4.738 17.893 1.00 87.88 110 LEU A CA 1
ATOM 876 C C . LEU A 1 110 ? -13.379 -3.414 18.663 1.00 87.88 110 LEU A C 1
ATOM 878 O O . LEU A 1 110 ? -13.880 -3.325 19.782 1.00 87.88 110 LEU A O 1
ATOM 882 N N . PHE A 1 111 ? -12.778 -2.381 18.069 1.00 86.81 111 PHE A N 1
ATOM 883 C CA . PHE A 1 111 ? -12.707 -1.047 18.663 1.00 86.81 111 PHE A CA 1
ATOM 884 C C . PHE A 1 111 ? -14.103 -0.445 18.878 1.00 86.81 111 PHE A C 1
ATOM 886 O O . PHE A 1 111 ? -14.417 -0.002 19.983 1.00 86.81 111 PHE A O 1
ATOM 893 N N . LYS A 1 112 ? -14.980 -0.517 17.869 1.00 84.62 112 LYS A N 1
ATOM 894 C CA . LYS A 1 112 ? -16.370 -0.047 17.981 1.00 84.62 112 LYS A CA 1
ATOM 895 C C . LYS A 1 112 ? -17.173 -0.813 19.035 1.00 84.62 112 LYS A C 1
ATOM 897 O O . LYS A 1 112 ? -17.935 -0.205 19.780 1.00 84.62 112 LYS A O 1
ATOM 902 N N . GLN A 1 113 ? -16.982 -2.131 19.146 1.00 85.12 113 GLN A N 1
ATOM 903 C CA . GLN A 1 113 ? -17.623 -2.930 20.199 1.00 85.12 113 GLN A CA 1
ATOM 904 C C . GLN A 1 113 ? -17.197 -2.497 21.607 1.00 85.12 113 GLN A C 1
ATOM 906 O O . GLN A 1 113 ? -18.042 -2.433 22.496 1.00 85.12 113 GLN A O 1
ATOM 911 N N . ARG A 1 114 ? -15.914 -2.170 21.815 1.00 82.50 114 ARG A N 1
ATOM 912 C CA . ARG A 1 114 ? -15.421 -1.658 23.106 1.00 82.50 114 ARG A CA 1
ATOM 913 C C . ARG A 1 114 ? -16.053 -0.313 23.454 1.00 82.50 114 ARG A C 1
ATOM 915 O O . ARG A 1 114 ? -16.545 -0.157 24.564 1.00 82.50 114 ARG A O 1
ATOM 922 N N . GLN A 1 115 ? -16.132 0.606 22.491 1.00 79.25 115 GLN A N 1
ATOM 923 C CA . GLN A 1 115 ? -16.805 1.893 22.697 1.00 79.25 115 GLN A CA 1
ATOM 924 C C . GLN A 1 115 ? -18.297 1.739 23.028 1.00 79.25 115 GLN A C 1
ATOM 926 O O . GLN A 1 115 ? -18.809 2.446 23.890 1.00 79.25 115 GLN A O 1
ATOM 931 N N . ALA A 1 116 ? -18.993 0.792 22.391 1.00 75.62 116 ALA A N 1
ATOM 932 C CA . ALA A 1 116 ? -20.397 0.513 22.689 1.00 75.62 116 ALA A CA 1
ATOM 933 C C . ALA A 1 116 ? -20.601 -0.160 24.064 1.00 75.62 116 ALA A C 1
ATOM 935 O O . ALA A 1 116 ? -21.624 0.061 24.710 1.00 75.62 116 ALA A O 1
ATOM 936 N N . GLY A 1 117 ? -19.638 -0.970 24.521 1.00 64.50 117 GLY A N 1
ATOM 937 C CA . GLY A 1 117 ? -19.672 -1.648 25.822 1.00 64.50 117 GLY A CA 1
ATOM 938 C C . GLY A 1 117 ? -19.416 -0.721 27.016 1.00 64.50 117 GLY A C 1
ATOM 939 O O . GLY A 1 117 ? -20.095 -0.851 28.034 1.00 64.50 117 GLY A O 1
ATOM 940 N N . ASP A 1 118 ? -18.510 0.251 26.871 1.00 58.56 118 ASP A N 1
ATOM 941 C CA . ASP A 1 118 ? -18.202 1.251 27.910 1.00 58.56 118 ASP A CA 1
ATOM 942 C C . ASP A 1 118 ? -19.298 2.326 28.068 1.00 58.56 118 ASP A C 1
ATOM 944 O O . ASP A 1 118 ? -19.327 3.046 29.064 1.00 58.56 118 ASP A O 1
ATOM 948 N N . GLY A 1 119 ? -20.248 2.405 27.128 1.00 49.84 119 GLY A N 1
ATOM 949 C CA . GLY A 1 119 ? -21.435 3.266 27.205 1.00 49.84 119 GLY A CA 1
ATOM 950 C C . GLY A 1 119 ? -22.651 2.641 27.905 1.00 49.84 119 GLY A C 1
ATOM 951 O O . GLY A 1 119 ? -23.692 3.291 28.009 1.00 49.84 119 GLY A O 1
ATOM 952 N N . SER A 1 120 ? -22.572 1.391 28.379 1.00 42.50 120 SER A N 1
ATOM 953 C CA . SER A 1 120 ? -23.698 0.745 29.064 1.00 42.50 120 SER A CA 1
ATOM 954 C C . SER A 1 120 ? -23.825 1.261 30.509 1.00 42.50 120 SER A C 1
ATOM 956 O O . SER A 1 120 ? -22.895 1.082 31.297 1.00 42.50 120 SER A O 1
ATOM 958 N N . PRO A 1 121 ? -24.978 1.821 30.933 1.00 46.03 121 PRO A N 1
ATOM 959 C CA . PRO A 1 121 ? -25.176 2.339 32.285 1.00 46.03 121 PRO A CA 1
ATOM 960 C C . PRO A 1 121 ? -25.302 1.182 33.287 1.00 46.03 121 PRO A C 1
ATOM 962 O O . PRO A 1 121 ? -26.393 0.775 33.673 1.00 46.03 121 PRO A O 1
ATOM 965 N N . ARG A 1 122 ? -24.173 0.622 33.726 1.00 49.06 122 ARG A N 1
ATOM 966 C CA . ARG A 1 122 ? -24.095 -0.394 34.792 1.00 49.06 122 ARG A CA 1
ATOM 967 C C . ARG A 1 122 ? -23.717 0.194 36.158 1.00 49.06 122 ARG A C 1
ATOM 969 O O . ARG A 1 122 ? -23.175 -0.505 37.004 1.00 49.06 122 ARG A O 1
ATOM 976 N N . GLY A 1 123 ? -24.037 1.470 36.386 1.00 45.59 123 GLY A N 1
ATOM 977 C CA . GLY A 1 123 ? -23.719 2.187 37.629 1.00 45.59 123 GLY A CA 1
ATOM 978 C C . GLY A 1 123 ? -24.895 2.871 38.331 1.00 45.59 123 GLY A C 1
ATOM 979 O O . GLY A 1 123 ? -24.663 3.607 39.281 1.00 45.59 123 GLY A O 1
ATOM 980 N N . ALA A 1 124 ? -26.144 2.666 37.896 1.00 45.06 124 ALA A N 1
ATOM 981 C CA . ALA A 1 124 ? -27.293 3.423 38.407 1.00 45.06 124 ALA A CA 1
ATOM 982 C C . ALA A 1 124 ? -28.385 2.560 39.059 1.00 45.06 124 ALA A C 1
ATOM 984 O O . ALA A 1 124 ? -29.555 2.908 38.970 1.00 45.06 124 ALA A O 1
ATOM 985 N N . THR A 1 125 ? -28.069 1.429 39.704 1.00 51.66 125 THR A N 1
ATOM 986 C CA . THR A 1 125 ? -29.050 0.762 40.591 1.00 51.66 125 THR A CA 1
ATOM 987 C C . THR A 1 125 ? -28.386 -0.168 41.610 1.00 51.66 125 THR A C 1
ATOM 989 O O . THR A 1 125 ? -28.430 -1.387 41.490 1.00 51.66 125 THR A O 1
ATOM 992 N N . ARG A 1 126 ? -27.780 0.408 42.647 1.00 45.84 126 ARG A N 1
ATOM 993 C CA . ARG A 1 126 ? -27.772 -0.192 43.990 1.00 45.84 126 ARG A CA 1
ATOM 994 C C . ARG A 1 126 ? -27.934 0.942 44.996 1.00 45.84 126 ARG A C 1
ATOM 996 O O . ARG A 1 126 ? -26.958 1.572 45.388 1.00 45.84 126 ARG A O 1
ATOM 1003 N N . ARG A 1 127 ? -29.197 1.253 45.286 1.00 49.59 127 ARG A N 1
ATOM 1004 C CA . ARG A 1 127 ? -29.593 1.754 46.602 1.00 49.59 127 ARG A CA 1
ATOM 1005 C C . ARG A 1 127 ? -29.776 0.549 47.510 1.00 49.59 127 ARG A C 1
ATOM 1007 O O . ARG A 1 127 ? -30.199 -0.496 46.965 1.00 49.59 127 ARG A O 1
#

Radius of gyration: 21.28 Å; chains: 1; bounding box: 59×24×74 Å

Secondary structure (DSSP, 8-state):
---------HHHHHHHHHHHHHHHHHHHHHHHHHHHHHHHHTGGGGGGGHHHHHHHHHHHHHHHHHHHHHHHHHHHHTTPPPPHHHHHHGGGHHHHHHHHHHHHHHHHHHHHHHHHHHTS--SS---